Protein AF-A0AAV6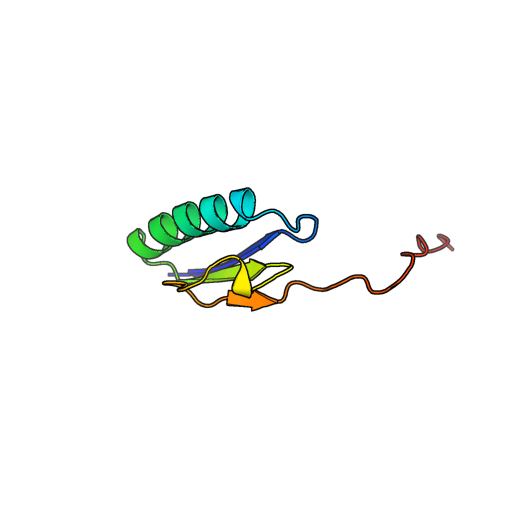AU63-F1 (afdb_monomer)

pLDDT: mean 82.56, std 12.86, range [54.19, 98.0]

Mean predicted aligned error: 7.33 Å

Solvent-accessible surface area (backbone atoms only — not comparable to full-atom values): 4168 Å² total; per-residue (Å²): 120,53,79,42,80,50,72,42,76,89,50,85,53,54,73,55,55,54,53,51,49,56,52,36,52,54,41,40,74,74,54,33,48,47,32,38,24,27,56,54,52,74,63,47,87,77,63,98,49,59,68,38,68,28,79,74,82,87,68,82,83,71,78,77,78,79,128

Structure (mmCIF, N/CA/C/O backbone):
data_AF-A0AAV6AU63-F1
#
_entry.id   AF-A0AAV6AU63-F1
#
loop_
_atom_site.group_PDB
_atom_site.id
_atom_site.type_symbol
_atom_site.label_atom_id
_atom_site.label_alt_id
_atom_site.label_comp_id
_atom_site.label_asym_id
_atom_site.label_entity_id
_atom_site.label_seq_id
_atom_site.pdbx_PDB_ins_code
_atom_site.Cartn_x
_atom_site.Cartn_y
_atom_site.Cartn_z
_atom_site.occupancy
_atom_site.B_iso_or_equiv
_atom_site.auth_seq_id
_atom_site.auth_comp_id
_atom_site.auth_asym_id
_atom_site.auth_atom_id
_atom_site.pdbx_PDB_model_num
ATOM 1 N N . MET A 1 1 ? -17.546 -1.510 8.325 1.00 90.94 1 MET A N 1
ATOM 2 C CA . MET A 1 1 ? -16.126 -1.920 8.273 1.00 90.94 1 MET A CA 1
ATOM 3 C C . MET A 1 1 ? -15.957 -2.905 7.129 1.00 90.94 1 MET A C 1
ATOM 5 O O . MET A 1 1 ? -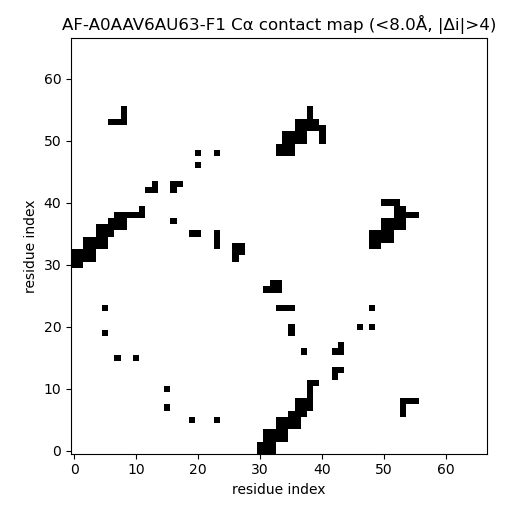16.740 -3.840 7.046 1.00 90.94 1 MET A O 1
ATOM 9 N N . ALA A 1 2 ? -15.013 -2.658 6.220 1.00 97.31 2 ALA A N 1
ATOM 10 C CA . ALA A 1 2 ? -14.788 -3.504 5.044 1.00 97.31 2 ALA A CA 1
ATOM 11 C C . ALA A 1 2 ? -13.290 -3.669 4.791 1.00 97.31 2 ALA A C 1
ATOM 13 O O . ALA A 1 2 ? -12.525 -2.740 5.064 1.00 97.31 2 ALA A O 1
ATOM 14 N N . ARG A 1 3 ? -12.899 -4.818 4.236 1.00 96.94 3 ARG A N 1
ATOM 15 C CA . ARG A 1 3 ? -11.534 -5.083 3.783 1.00 96.94 3 ARG A CA 1
ATOM 16 C C . ARG A 1 3 ? -11.429 -4.797 2.291 1.00 96.94 3 ARG A C 1
ATOM 18 O O . ARG A 1 3 ? -12.204 -5.338 1.509 1.00 96.94 3 ARG A O 1
ATOM 25 N N . ILE A 1 4 ? -10.507 -3.916 1.910 1.00 96.94 4 ILE A N 1
ATOM 26 C CA . ILE A 1 4 ? -10.451 -3.329 0.564 1.00 96.94 4 ILE A CA 1
ATOM 27 C C . ILE A 1 4 ? -9.071 -3.583 -0.038 1.00 96.94 4 ILE A C 1
ATOM 29 O O . ILE A 1 4 ? -8.065 -3.138 0.509 1.00 96.94 4 ILE A O 1
ATOM 33 N N . LEU A 1 5 ? -9.022 -4.274 -1.177 1.00 94.25 5 LEU A N 1
ATOM 34 C CA . LEU A 1 5 ? -7.791 -4.472 -1.938 1.00 94.25 5 LEU A CA 1
ATOM 35 C C . LEU A 1 5 ? -7.598 -3.323 -2.935 1.00 94.25 5 LEU A C 1
ATOM 37 O O . LEU A 1 5 ? -8.428 -3.109 -3.815 1.00 94.25 5 LEU A O 1
ATOM 41 N N . LEU A 1 6 ? -6.477 -2.617 -2.821 1.00 92.19 6 LEU A N 1
ATOM 42 C CA . LEU A 1 6 ? -6.028 -1.597 -3.761 1.00 92.19 6 LEU A CA 1
ATOM 43 C C . LEU A 1 6 ? -4.926 -2.191 -4.643 1.00 92.19 6 LEU A C 1
ATOM 45 O O . LEU A 1 6 ? -3.756 -2.219 -4.256 1.00 92.19 6 LEU A O 1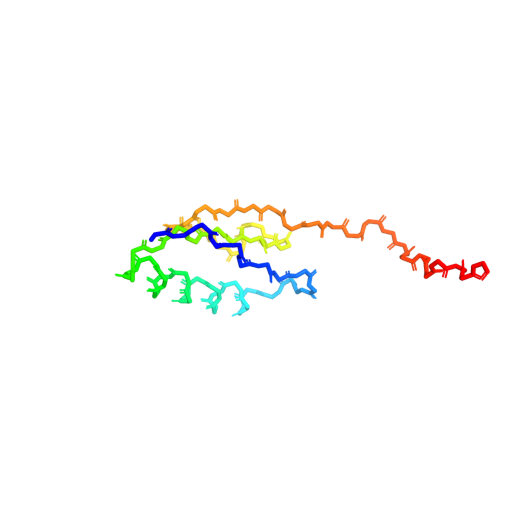
ATOM 49 N N . GLY A 1 7 ? -5.310 -2.709 -5.808 1.00 87.81 7 GLY A N 1
ATOM 50 C CA . GLY A 1 7 ? -4.389 -3.309 -6.774 1.00 87.81 7 GLY A CA 1
ATOM 51 C C . GLY A 1 7 ? -3.978 -2.342 -7.880 1.00 87.81 7 GLY A C 1
ATOM 52 O O . GLY A 1 7 ? -4.815 -1.632 -8.436 1.00 87.81 7 GLY A O 1
ATOM 53 N N . TRP A 1 8 ? -2.694 -2.351 -8.238 1.00 79.62 8 TRP A N 1
ATOM 54 C CA . TRP A 1 8 ? -2.204 -1.729 -9.468 1.00 79.62 8 TRP A CA 1
ATOM 55 C C . TRP A 1 8 ? -1.315 -2.709 -10.232 1.00 79.62 8 TRP A C 1
ATOM 57 O O . TRP A 1 8 ? -0.116 -2.822 -9.979 1.00 79.62 8 TRP A O 1
ATOM 67 N N . GLU A 1 9 ? -1.921 -3.437 -11.169 1.00 64.38 9 GLU A N 1
ATOM 68 C CA . GLU A 1 9 ? -1.265 -4.554 -11.862 1.00 64.38 9 GLU A CA 1
ATOM 69 C C . GLU A 1 9 ? -0.277 -4.114 -12.957 1.00 64.38 9 GLU A C 1
ATOM 71 O O . GLU A 1 9 ? 0.645 -4.850 -13.298 1.00 64.38 9 GLU A O 1
ATOM 76 N N . LEU A 1 10 ? -0.421 -2.896 -13.496 1.00 62.44 10 LEU A N 1
ATOM 77 C CA . LEU A 1 10 ? 0.286 -2.465 -14.713 1.00 62.44 10 LEU A CA 1
ATOM 78 C C . LEU A 1 10 ? 1.472 -1.516 -14.493 1.00 62.44 10 LEU A C 1
ATOM 80 O O . LEU A 1 10 ? 2.085 -1.078 -15.463 1.00 62.44 10 LEU A O 1
ATOM 84 N N . GLY A 1 11 ? 1.834 -1.171 -13.256 1.00 59.94 11 GLY A N 1
ATOM 85 C CA . GLY A 1 11 ? 2.905 -0.194 -13.010 1.00 59.94 11 GLY A CA 1
ATOM 86 C C . GLY A 1 11 ? 3.963 -0.656 -12.035 1.00 59.94 11 GLY A C 1
ATOM 87 O O . GLY A 1 11 ? 3.686 -1.232 -10.992 1.00 59.94 11 GLY A O 1
ATOM 88 N N . ASN A 1 12 ? 5.189 -0.315 -12.398 1.00 62.81 12 ASN A N 1
ATOM 89 C CA . ASN A 1 12 ? 6.414 -0.386 -11.607 1.00 62.81 12 ASN A CA 1
ATOM 90 C C . ASN A 1 12 ? 6.794 0.982 -10.997 1.00 62.81 12 ASN A C 1
ATOM 92 O O . ASN A 1 12 ? 7.881 1.154 -10.463 1.00 62.81 12 ASN A O 1
ATOM 96 N N . GLY A 1 13 ? 5.932 1.998 -11.118 1.00 66.75 13 GLY A N 1
ATOM 97 C CA . GLY A 1 13 ? 6.262 3.367 -10.724 1.00 66.75 13 GLY A CA 1
ATOM 98 C C . GLY A 1 13 ? 5.957 3.675 -9.256 1.00 66.75 13 GLY A C 1
ATOM 99 O O . GLY A 1 13 ? 4.801 3.608 -8.836 1.00 66.75 13 GLY A O 1
ATOM 100 N N . ILE A 1 14 ? 6.963 4.156 -8.516 1.00 71.56 14 ILE A N 1
ATOM 101 C CA . ILE A 1 14 ? 6.852 4.640 -7.120 1.00 71.56 14 ILE A CA 1
ATOM 102 C C . ILE A 1 14 ? 5.732 5.689 -6.955 1.00 71.56 14 ILE A C 1
ATOM 104 O O . ILE A 1 14 ? 5.039 5.723 -5.937 1.00 71.56 14 ILE A O 1
ATOM 108 N N . GLY A 1 15 ? 5.492 6.523 -7.975 1.00 78.62 15 GLY A N 1
ATOM 109 C CA . GLY A 1 15 ? 4.431 7.536 -7.952 1.00 78.62 15 GLY A CA 1
ATOM 110 C C . GLY A 1 15 ? 3.018 6.962 -7.780 1.00 78.62 15 GLY A C 1
ATOM 111 O O . GLY A 1 15 ? 2.180 7.583 -7.130 1.00 78.62 15 GLY A O 1
ATOM 112 N N . TYR A 1 16 ? 2.748 5.764 -8.307 1.00 82.88 16 TYR A N 1
ATOM 113 C CA . TYR A 1 16 ? 1.453 5.100 -8.124 1.00 82.88 16 TYR A CA 1
ATOM 114 C C . TYR A 1 16 ? 1.319 4.497 -6.729 1.00 82.88 16 TYR A C 1
ATOM 116 O O . TYR A 1 16 ? 0.283 4.682 -6.093 1.00 82.88 16 TYR A O 1
ATOM 124 N N . ALA A 1 17 ? 2.382 3.873 -6.213 1.00 84.75 17 ALA A N 1
ATOM 125 C CA . ALA A 1 17 ? 2.396 3.330 -4.858 1.00 84.75 17 ALA A CA 1
ATOM 126 C C . ALA A 1 17 ? 2.095 4.414 -3.804 1.00 84.75 17 ALA A C 1
ATOM 128 O O . ALA A 1 17 ? 1.265 4.203 -2.923 1.00 84.75 17 ALA A O 1
ATOM 129 N N . ARG A 1 18 ? 2.677 5.617 -3.946 1.00 87.50 18 ARG A N 1
ATOM 130 C CA . ARG A 1 18 ? 2.393 6.759 -3.053 1.00 87.50 18 ARG A CA 1
ATOM 131 C C . ARG A 1 18 ? 0.936 7.225 -3.113 1.00 87.50 18 ARG A C 1
ATOM 133 O O . ARG A 1 18 ? 0.361 7.548 -2.077 1.00 87.50 18 ARG A O 1
ATOM 140 N N . ARG A 1 19 ? 0.327 7.252 -4.304 1.00 88.62 19 ARG A N 1
ATOM 141 C CA . ARG A 1 19 ? -1.094 7.611 -4.462 1.00 88.62 19 ARG A CA 1
ATOM 142 C C . ARG A 1 19 ? -2.013 6.590 -3.798 1.00 88.62 19 ARG A C 1
ATOM 144 O O . ARG A 1 19 ? -2.939 6.982 -3.097 1.00 88.62 19 ARG A O 1
ATOM 151 N N . LEU A 1 20 ? -1.729 5.298 -3.964 1.00 90.25 20 LEU A N 1
ATOM 152 C CA . LEU A 1 20 ? -2.491 4.249 -3.287 1.00 90.25 20 LEU A CA 1
ATOM 153 C C . LEU A 1 20 ? -2.329 4.313 -1.766 1.00 90.25 20 LEU A C 1
ATOM 155 O O . LEU A 1 20 ? -3.311 4.126 -1.057 1.00 90.25 20 LEU A O 1
ATOM 159 N N . ALA A 1 21 ? -1.134 4.635 -1.260 1.00 90.44 21 ALA A N 1
ATOM 160 C CA . ALA A 1 21 ? -0.912 4.820 0.173 1.00 90.44 21 ALA A CA 1
ATOM 161 C C . ALA A 1 21 ? -1.758 5.974 0.746 1.00 90.44 21 ALA A C 1
ATOM 163 O O . ALA A 1 21 ? -2.356 5.823 1.807 1.00 90.44 21 ALA A O 1
ATOM 164 N N . ALA A 1 22 ? -1.879 7.094 0.024 1.00 92.62 22 ALA A N 1
ATOM 165 C CA . ALA A 1 22 ? -2.738 8.206 0.438 1.00 92.62 22 ALA A CA 1
ATOM 166 C C . ALA A 1 22 ? -4.228 7.813 0.482 1.00 92.62 22 ALA A C 1
ATOM 168 O O . ALA A 1 22 ? -4.936 8.159 1.427 1.00 92.62 22 ALA A O 1
ATOM 169 N N . ILE A 1 23 ? -4.699 7.043 -0.505 1.00 94.44 23 ILE A N 1
ATOM 170 C CA . ILE A 1 23 ? -6.074 6.515 -0.524 1.00 94.44 23 ILE A CA 1
ATOM 171 C C . ILE A 1 23 ? -6.292 5.537 0.637 1.00 94.44 23 ILE A C 1
ATOM 173 O O . ILE A 1 23 ? -7.294 5.633 1.344 1.00 94.44 23 ILE A O 1
ATOM 177 N N . ALA A 1 24 ? -5.345 4.623 0.867 1.00 94.88 24 ALA A N 1
ATOM 178 C CA . ALA A 1 24 ? -5.388 3.677 1.976 1.00 94.88 24 ALA A CA 1
ATOM 179 C C . ALA A 1 24 ? -5.472 4.401 3.329 1.00 94.88 24 ALA A C 1
ATOM 181 O O . ALA A 1 24 ? -6.298 4.033 4.162 1.00 94.88 24 ALA A O 1
ATOM 182 N N . ALA A 1 25 ? -4.715 5.485 3.520 1.00 94.62 25 ALA A N 1
ATOM 183 C CA . ALA A 1 25 ? -4.794 6.293 4.733 1.00 94.62 25 ALA A CA 1
ATOM 184 C C . ALA A 1 25 ? -6.204 6.876 4.948 1.00 94.62 25 ALA A C 1
ATOM 186 O O . ALA A 1 25 ? -6.751 6.768 6.047 1.00 94.62 25 ALA A O 1
ATOM 187 N N . GLY A 1 26 ? -6.833 7.414 3.896 1.00 96.56 26 GLY A N 1
ATOM 188 C CA . GLY A 1 26 ? -8.214 7.907 3.958 1.00 96.56 26 GLY A CA 1
ATOM 189 C C . GLY A 1 26 ? -9.232 6.808 4.284 1.00 96.56 26 GLY A C 1
ATOM 190 O O . GLY A 1 26 ? -10.085 6.983 5.153 1.00 96.56 26 GLY A O 1
ATOM 191 N N . LEU A 1 27 ? -9.105 5.636 3.655 1.00 96.88 27 LEU A N 1
ATOM 192 C CA . LEU A 1 27 ? -9.958 4.476 3.939 1.00 96.88 27 LEU A CA 1
ATOM 193 C C . LEU A 1 27 ? -9.786 3.981 5.378 1.00 96.88 27 LEU A C 1
ATOM 195 O O . LEU A 1 27 ? -10.768 3.653 6.045 1.00 96.88 27 LEU A O 1
ATOM 199 N N . ARG A 1 28 ? -8.549 3.960 5.882 1.00 96.25 28 ARG A N 1
ATOM 200 C CA . ARG A 1 28 ? -8.258 3.588 7.267 1.00 96.25 28 ARG A CA 1
ATOM 201 C C . ARG A 1 28 ? -8.889 4.571 8.248 1.00 96.25 28 ARG A C 1
ATOM 203 O O . ARG A 1 28 ? -9.489 4.122 9.223 1.00 96.25 28 ARG A O 1
ATOM 210 N N . ALA A 1 29 ? -8.793 5.873 7.973 1.00 97.19 29 ALA A N 1
ATOM 211 C CA . ALA A 1 29 ? -9.418 6.923 8.776 1.00 97.19 29 ALA A CA 1
ATOM 212 C C . ALA A 1 29 ? -10.954 6.802 8.806 1.00 97.19 29 ALA A C 1
ATOM 214 O O . ALA A 1 29 ? -11.569 7.076 9.830 1.00 97.19 29 ALA A O 1
ATOM 215 N N . ALA A 1 30 ? -11.563 6.307 7.726 1.00 97.75 30 ALA A N 1
ATOM 216 C CA . ALA A 1 30 ? -12.993 5.999 7.652 1.00 97.75 30 ALA A CA 1
ATOM 217 C C . ALA A 1 30 ? -13.393 4.646 8.290 1.00 97.75 30 ALA A C 1
ATOM 219 O O . ALA A 1 30 ? -14.559 4.258 8.239 1.00 97.75 30 ALA A O 1
ATOM 220 N N . GLY A 1 31 ? -12.455 3.908 8.898 1.00 97.81 31 GLY A N 1
ATOM 221 C CA . GLY A 1 31 ? -12.739 2.641 9.586 1.00 97.81 31 GLY A CA 1
ATOM 222 C C . GLY A 1 31 ? -12.714 1.394 8.691 1.00 97.81 31 GLY A C 1
ATOM 223 O O . GLY A 1 31 ? -13.305 0.369 9.043 1.00 97.81 31 GLY A O 1
ATOM 224 N N . HIS A 1 32 ? -12.048 1.456 7.535 1.00 98.00 32 HIS A N 1
ATOM 225 C CA . HIS A 1 32 ? -11.810 0.300 6.662 1.00 98.00 32 HIS A CA 1
ATOM 226 C C . HIS A 1 32 ? -10.426 -0.331 6.881 1.00 98.00 32 HIS A C 1
ATOM 228 O O . HIS A 1 32 ? -9.537 0.252 7.506 1.00 98.00 32 HIS A O 1
ATOM 234 N N . GLU A 1 33 ? -10.242 -1.529 6.323 1.00 97.12 33 GLU A N 1
ATOM 235 C CA . GLU A 1 33 ? -8.987 -2.285 6.312 1.00 97.12 33 GLU A CA 1
ATOM 236 C C . GLU A 1 33 ? -8.411 -2.353 4.886 1.00 97.12 33 GLU A C 1
ATOM 238 O O . GLU A 1 33 ? -8.703 -3.289 4.134 1.00 97.12 33 GLU A O 1
ATOM 243 N N . PRO A 1 34 ? -7.628 -1.351 4.460 1.00 96.00 34 PRO A N 1
ATOM 244 C CA . PRO A 1 34 ? -6.998 -1.358 3.148 1.00 96.00 34 PRO A CA 1
ATOM 245 C C . PRO A 1 34 ? -5.803 -2.323 3.098 1.00 96.00 34 PRO A C 1
ATOM 247 O O . PRO A 1 34 ? -5.006 -2.404 4.032 1.00 96.00 34 PRO A O 1
ATOM 250 N N . VAL A 1 35 ? -5.646 -3.010 1.968 1.00 94.81 35 VAL A N 1
ATOM 251 C CA . VAL A 1 35 ? -4.483 -3.835 1.613 1.00 94.81 35 VAL A CA 1
ATOM 252 C C . VAL A 1 35 ? -3.984 -3.371 0.251 1.00 94.81 35 VAL A C 1
ATOM 254 O O . VAL A 1 35 ? -4.781 -3.233 -0.674 1.00 94.81 35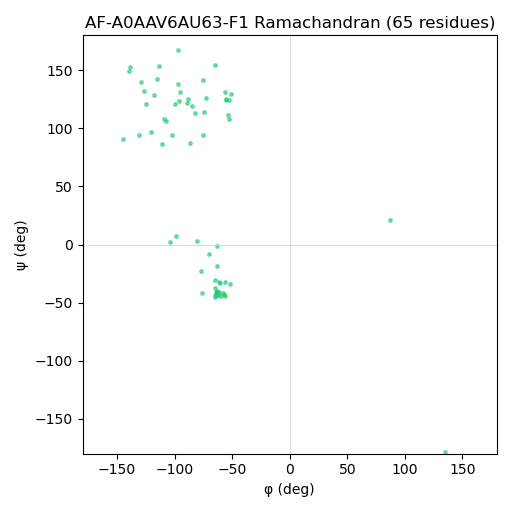 VAL A O 1
ATOM 257 N N . LEU A 1 36 ? -2.682 -3.136 0.100 1.00 92.50 36 LEU A N 1
ATOM 258 C CA . LEU A 1 36 ? -2.098 -2.755 -1.186 1.00 92.50 36 LEU A CA 1
ATOM 259 C C . LEU A 1 36 ? -1.548 -3.985 -1.908 1.00 92.50 36 LEU A C 1
ATOM 261 O O . LEU A 1 36 ? -0.783 -4.745 -1.327 1.00 92.50 36 LEU A O 1
ATOM 265 N N . ALA A 1 37 ? -1.887 -4.151 -3.182 1.00 90.94 37 ALA A N 1
ATOM 266 C CA . ALA A 1 37 ? -1.251 -5.112 -4.080 1.00 90.94 37 ALA A CA 1
ATOM 267 C C . ALA A 1 37 ? -0.376 -4.348 -5.082 1.00 90.94 37 ALA A C 1
ATOM 269 O O . ALA A 1 37 ? -0.885 -3.686 -5.990 1.00 90.94 37 ALA A O 1
ATOM 270 N N . LEU A 1 38 ? 0.945 -4.419 -4.899 1.00 87.88 38 LEU A N 1
ATOM 271 C CA . LEU A 1 38 ? 1.936 -3.685 -5.690 1.00 87.88 38 LEU A CA 1
ATOM 272 C C . LEU A 1 38 ? 2.818 -4.641 -6.489 1.00 87.88 38 LEU A C 1
ATOM 274 O O . LEU A 1 38 ? 3.233 -5.675 -5.973 1.00 87.88 38 LEU A O 1
ATOM 278 N N . ARG A 1 39 ? 3.190 -4.263 -7.716 1.00 84.69 39 ARG A N 1
ATOM 279 C CA . ARG A 1 39 ? 4.176 -5.015 -8.508 1.00 84.69 39 ARG A CA 1
ATOM 280 C C . ARG A 1 39 ? 5.506 -5.184 -7.763 1.00 84.69 39 ARG A C 1
ATOM 282 O O . ARG A 1 39 ? 6.069 -6.272 -7.742 1.00 84.69 39 ARG A O 1
ATOM 289 N N . GLU A 1 40 ? 5.981 -4.105 -7.142 1.00 85.38 40 GLU A N 1
ATOM 290 C CA . GLU A 1 40 ? 7.198 -4.071 -6.327 1.00 85.38 40 GLU A CA 1
ATOM 291 C C . GLU A 1 40 ? 6.841 -3.630 -4.898 1.00 85.38 40 GLU A C 1
ATOM 293 O O . GLU A 1 40 ? 6.733 -2.431 -4.638 1.00 85.38 40 GLU A O 1
ATOM 298 N N . PRO A 1 41 ? 6.657 -4.564 -3.944 1.00 84.06 41 PRO A N 1
ATOM 299 C CA . PRO A 1 41 ? 6.281 -4.230 -2.566 1.00 84.06 41 PRO A CA 1
ATOM 300 C C . PRO A 1 41 ? 7.242 -3.255 -1.875 1.00 84.06 41 PRO A C 1
ATOM 302 O O . PRO A 1 41 ? 6.814 -2.407 -1.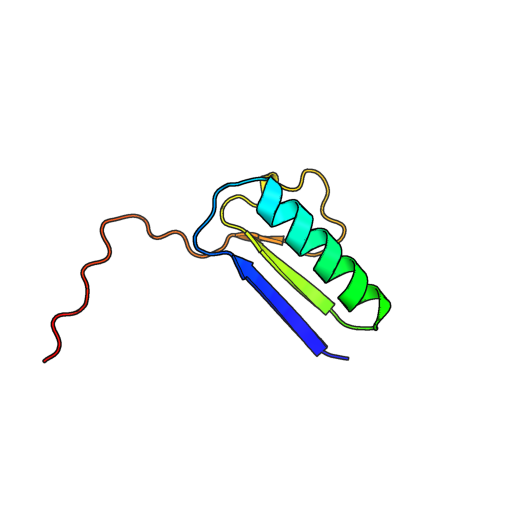098 1.00 84.06 41 PRO A O 1
ATOM 305 N N . LYS A 1 42 ? 8.534 -3.323 -2.222 1.00 83.75 42 LYS A N 1
ATOM 306 C CA . LYS A 1 42 ? 9.589 -2.442 -1.696 1.00 83.75 42 LYS A CA 1
ATOM 307 C C . LYS A 1 42 ? 9.492 -0.991 -2.184 1.00 83.75 42 LYS A C 1
ATOM 309 O O . LYS A 1 42 ? 10.226 -0.144 -1.689 1.00 83.75 42 LYS A O 1
ATOM 314 N N . ALA A 1 4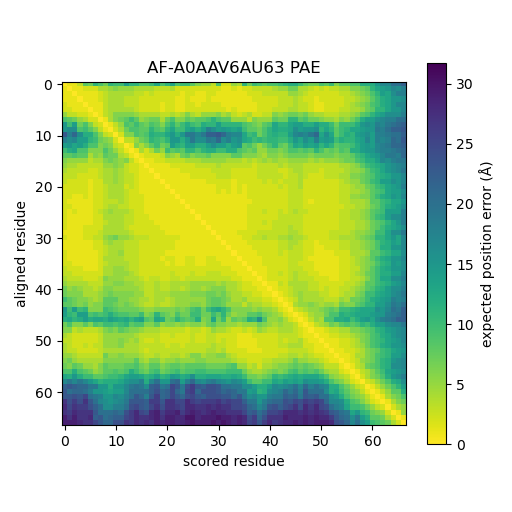3 ? 8.601 -0.685 -3.133 1.00 78.81 43 ALA A N 1
ATOM 315 C CA . ALA A 1 43 ? 8.357 0.688 -3.576 1.00 78.81 43 ALA A CA 1
ATOM 316 C C . ALA A 1 43 ? 7.801 1.584 -2.450 1.00 78.81 43 ALA A C 1
ATOM 318 O O . ALA A 1 43 ? 7.879 2.809 -2.545 1.00 78.81 43 ALA A O 1
ATOM 319 N N . LEU A 1 44 ? 7.259 0.981 -1.385 1.00 80.62 44 LEU A N 1
ATOM 320 C CA . LEU A 1 44 ? 6.976 1.634 -0.111 1.00 80.62 44 LEU A CA 1
ATOM 321 C C . LEU A 1 44 ? 7.969 1.098 0.924 1.00 80.62 44 LEU A C 1
ATOM 323 O O . LEU A 1 44 ? 7.876 -0.057 1.327 1.00 80.62 44 LEU A O 1
ATOM 327 N N . ALA A 1 45 ? 8.935 1.928 1.323 1.00 68.56 45 ALA A N 1
ATOM 328 C CA . ALA A 1 45 ? 10.007 1.522 2.236 1.00 68.56 45 ALA A CA 1
ATOM 329 C C . ALA A 1 45 ? 9.501 1.158 3.646 1.00 68.56 45 ALA A C 1
ATOM 331 O O . ALA A 1 45 ? 10.082 0.292 4.290 1.00 68.56 45 ALA A O 1
ATOM 332 N N . ASP A 1 46 ? 8.413 1.792 4.092 1.00 71.31 46 ASP A N 1
ATOM 333 C CA . ASP A 1 46 ? 7.753 1.526 5.372 1.00 71.31 46 ASP A CA 1
ATOM 334 C C . ASP A 1 46 ? 6.232 1.701 5.211 1.00 71.31 46 ASP A C 1
ATOM 336 O O . ASP A 1 46 ? 5.715 2.825 5.249 1.00 71.31 46 ASP A O 1
ATOM 340 N N . PRO A 1 47 ? 5.495 0.630 4.880 1.00 72.19 47 PRO A N 1
ATOM 341 C CA . PRO A 1 47 ? 4.078 0.758 4.620 1.00 72.19 47 PRO A CA 1
ATOM 342 C C . PRO A 1 47 ? 3.268 0.690 5.922 1.00 72.19 47 PRO A C 1
ATOM 344 O O . PRO A 1 47 ? 3.185 -0.344 6.576 1.00 72.19 47 PRO A O 1
ATOM 347 N N . ALA A 1 48 ? 2.538 1.768 6.220 1.00 84.06 48 ALA A N 1
ATOM 348 C CA . ALA A 1 48 ? 1.553 1.834 7.312 1.00 84.06 48 ALA A CA 1
ATOM 349 C C . ALA A 1 48 ? 0.356 0.862 7.152 1.00 84.06 48 ALA A C 1
ATOM 351 O O . ALA A 1 48 ? -0.549 0.821 7.990 1.00 84.06 48 ALA A O 1
ATOM 352 N N . HIS A 1 49 ? 0.318 0.104 6.055 1.00 87.25 49 HIS A N 1
ATOM 353 C CA . HIS A 1 49 ? -0.746 -0.818 5.678 1.00 87.25 49 HIS A CA 1
ATOM 354 C C . HIS A 1 49 ? -0.139 -2.105 5.105 1.00 87.25 49 HIS A C 1
ATOM 356 O O . HIS A 1 49 ? 0.940 -2.048 4.516 1.00 87.25 49 HIS A O 1
ATOM 362 N N . PRO A 1 50 ? -0.823 -3.258 5.195 1.00 91.50 50 PRO A N 1
ATOM 363 C CA . PRO A 1 50 ? -0.341 -4.488 4.580 1.00 91.50 50 PRO A CA 1
ATOM 364 C C . PRO A 1 50 ? -0.100 -4.320 3.074 1.00 91.50 50 PRO A C 1
ATOM 366 O O . PRO A 1 50 ? -0.978 -3.846 2.346 1.00 91.50 50 PRO A O 1
ATOM 369 N N . VAL A 1 51 ? 1.075 -4.749 2.611 1.00 90.69 51 VAL A N 1
ATOM 370 C CA . VAL A 1 51 ? 1.453 -4.760 1.193 1.00 90.69 51 VAL A CA 1
ATOM 371 C C . VAL A 1 51 ? 1.699 -6.194 0.752 1.00 90.69 51 VAL A C 1
ATOM 373 O O . VAL A 1 51 ? 2.463 -6.930 1.371 1.00 90.69 51 VAL A O 1
ATOM 376 N N . LEU A 1 52 ? 1.057 -6.575 -0.343 1.00 90.75 52 LEU A N 1
ATOM 377 C CA . LEU A 1 52 ? 1.223 -7.842 -1.035 1.00 90.75 52 LEU A CA 1
ATOM 378 C C . LEU A 1 52 ? 1.845 -7.583 -2.407 1.00 90.75 52 LEU A C 1
ATOM 380 O O . LEU A 1 52 ? 1.665 -6.516 -3.001 1.00 90.75 52 LEU A O 1
ATOM 384 N N . GLN A 1 53 ? 2.551 -8.579 -2.934 1.00 88.75 53 GLN A N 1
ATOM 385 C CA . GLN A 1 53 ? 2.969 -8.547 -4.327 1.00 88.75 53 GLN A CA 1
ATOM 386 C C . GLN A 1 53 ? 1.747 -8.785 -5.224 1.00 88.75 53 GLN A C 1
ATOM 388 O O . GLN A 1 53 ? 1.039 -9.778 -5.060 1.00 88.75 53 GLN A O 1
ATOM 393 N N . ALA A 1 54 ? 1.507 -7.887 -6.177 1.00 87.69 54 ALA A N 1
ATOM 394 C CA . ALA A 1 54 ? 0.535 -8.112 -7.238 1.00 87.69 54 ALA A CA 1
ATOM 395 C C . ALA A 1 54 ? 0.988 -9.285 -8.135 1.00 87.69 54 ALA A C 1
ATOM 397 O O . ALA A 1 54 ? 2.196 -9.556 -8.231 1.00 87.69 54 ALA A O 1
ATOM 398 N N . PRO A 1 55 ? 0.054 -9.975 -8.813 1.00 81.81 55 PRO A N 1
ATOM 399 C CA . PRO A 1 55 ? 0.398 -10.969 -9.820 1.00 81.81 55 PRO A CA 1
ATOM 400 C C . PRO A 1 55 ? 1.395 -10.411 -10.845 1.00 81.81 55 PRO A C 1
ATOM 402 O O . PRO A 1 55 ? 1.204 -9.334 -11.409 1.00 81.81 55 PRO A O 1
ATOM 405 N N . LEU A 1 56 ? 2.479 -11.151 -11.083 1.00 79.06 56 LEU A N 1
ATOM 406 C CA . LEU A 1 56 ? 3.446 -10.840 -12.132 1.00 79.06 56 LEU A CA 1
ATOM 407 C C . LEU A 1 56 ? 3.146 -11.724 -13.334 1.00 79.06 56 LEU A C 1
ATOM 409 O O . LEU A 1 56 ? 3.213 -12.949 -13.241 1.00 79.06 56 LEU A O 1
ATOM 413 N N . VAL A 1 57 ? 2.868 -11.114 -14.483 1.00 72.56 57 VAL A N 1
ATOM 414 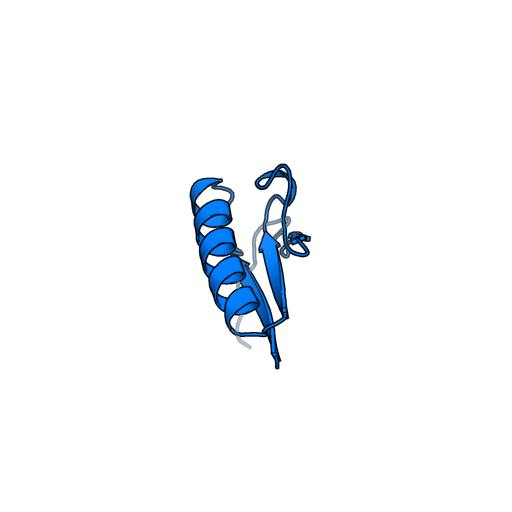C CA . VAL A 1 57 ? 2.833 -11.856 -15.744 1.00 72.56 57 VAL A CA 1
ATOM 415 C C . VAL A 1 57 ? 4.276 -12.131 -16.162 1.00 72.56 57 VAL A C 1
ATOM 417 O O . VAL A 1 57 ? 4.939 -11.297 -16.778 1.00 72.56 57 VAL A O 1
ATOM 420 N N . VAL A 1 58 ? 4.785 -13.303 -15.788 1.00 67.81 58 VAL A N 1
ATOM 421 C CA . VAL A 1 58 ? 6.106 -13.785 -16.204 1.00 67.81 58 VAL A CA 1
ATOM 422 C C . VAL A 1 58 ? 5.947 -14.496 -17.550 1.00 67.81 58 VAL A C 1
ATOM 424 O O . VAL A 1 58 ? 5.695 -15.695 -17.611 1.00 67.81 58 VAL A O 1
ATOM 427 N N . GLY A 1 59 ? 6.020 -13.736 -18.646 1.00 70.00 59 GLY A N 1
ATOM 428 C CA . GLY A 1 59 ? 5.912 -14.258 -20.014 1.00 70.00 59 GLY A CA 1
ATOM 429 C C . GLY A 1 59 ? 5.003 -13.425 -20.918 1.00 70.00 59 GLY A C 1
ATOM 430 O O . GLY A 1 59 ? 4.468 -12.392 -20.523 1.00 70.00 59 GLY A O 1
ATOM 431 N N . ARG A 1 60 ? 4.825 -13.862 -22.169 1.00 65.19 60 ARG A N 1
ATOM 432 C CA . ARG A 1 60 ? 3.879 -13.229 -23.097 1.00 65.19 60 ARG A CA 1
ATOM 433 C C . ARG A 1 60 ? 2.482 -13.783 -22.797 1.00 65.19 60 ARG A C 1
ATOM 435 O O . ARG A 1 60 ? 2.247 -14.968 -23.021 1.00 65.19 60 ARG A O 1
ATOM 442 N N . LEU A 1 61 ? 1.574 -12.937 -22.302 1.00 61.53 61 LEU A N 1
ATOM 443 C CA . LEU A 1 61 ? 0.139 -13.238 -22.241 1.00 61.53 61 LEU A CA 1
ATOM 444 C C . LEU A 1 61 ? -0.289 -13.648 -23.655 1.00 61.53 61 LEU A C 1
ATOM 446 O O . LEU A 1 61 ? -0.296 -12.815 -24.559 1.00 61.53 61 LEU A O 1
ATOM 450 N N . ARG A 1 62 ? -0.5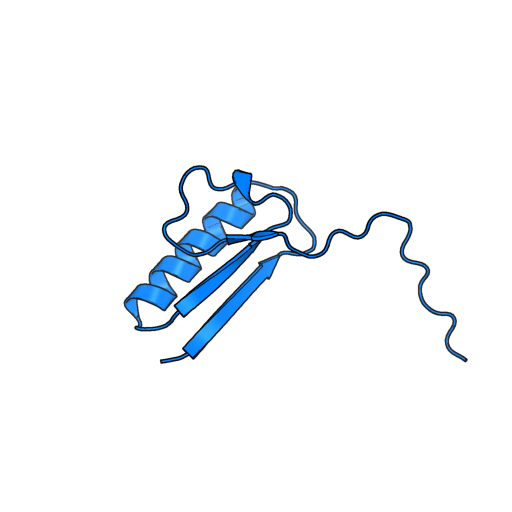64 -14.937 -23.880 1.00 61.16 62 ARG A N 1
ATOM 451 C CA . ARG A 1 62 ? -1.266 -15.362 -25.091 1.00 61.16 62 ARG A CA 1
ATOM 452 C C . ARG A 1 62 ? -2.719 -14.961 -24.865 1.00 61.16 62 ARG A C 1
ATOM 454 O O . ARG A 1 62 ? -3.322 -15.503 -23.938 1.00 61.16 62 ARG A O 1
ATOM 461 N N . PRO A 1 63 ? -3.287 -14.015 -25.632 1.00 62.81 63 PRO A N 1
ATOM 462 C CA . PRO A 1 63 ? -4.727 -13.831 -25.615 1.00 62.81 63 PRO A CA 1
ATOM 463 C C . PRO A 1 63 ? -5.328 -15.189 -25.963 1.00 62.81 63 PRO A C 1
ATOM 465 O O . PRO A 1 63 ? -4.924 -15.793 -26.960 1.00 62.81 63 PRO A O 1
ATOM 468 N N . GLY A 1 64 ? -6.204 -15.711 -25.106 1.00 64.75 64 GLY A N 1
ATOM 469 C CA . GLY A 1 64 ? -6.881 -16.967 -25.392 1.00 64.75 64 GLY A CA 1
ATOM 470 C C . GLY A 1 64 ? -7.537 -16.867 -26.764 1.00 64.75 64 GLY A C 1
ATOM 471 O O . GLY A 1 64 ? -8.303 -15.936 -27.023 1.00 64.75 64 GLY A O 1
ATOM 472 N N . THR A 1 65 ? -7.205 -17.799 -27.655 1.00 58.78 65 THR A N 1
ATOM 473 C CA . THR A 1 65 ? -8.025 -18.094 -28.825 1.00 58.78 65 THR A CA 1
ATOM 474 C C . THR A 1 65 ? -9.424 -18.379 -28.303 1.00 58.78 65 THR A C 1
ATOM 476 O O . THR A 1 65 ? -9.622 -19.355 -27.578 1.00 58.78 65 THR A O 1
ATOM 479 N N . ARG A 1 66 ? -10.369 -17.482 -28.600 1.00 58.50 66 ARG A N 1
ATOM 480 C CA . ARG A 1 66 ? -11.791 -17.779 -28.435 1.00 58.50 66 ARG A CA 1
ATOM 481 C C . ARG A 1 66 ? -12.069 -19.048 -29.245 1.00 58.50 66 ARG A C 1
ATOM 483 O O . ARG A 1 66 ? -11.662 -19.106 -30.406 1.00 58.50 66 ARG A O 1
ATOM 490 N N . GLY A 1 67 ? -12.637 -20.053 -28.579 1.00 54.19 67 GLY A N 1
ATOM 491 C CA . GLY A 1 67 ? -13.228 -21.212 -29.246 1.00 54.19 67 GLY A CA 1
ATOM 492 C C . GLY A 1 67 ? -14.440 -20.821 -30.075 1.00 54.19 67 GLY A C 1
ATOM 493 O O . GLY A 1 67 ? -14.924 -19.674 -29.909 1.00 54.19 67 GLY A O 1
#

Secondary structure (DSSP, 8-state):
--EEEEEETT---HHHHHHHHHHHHHHHHTT-EEEEEESSGGGSSS-SS-EEEPPP--S--------

Nearest PDB structures (foldseek):
  3ab2-a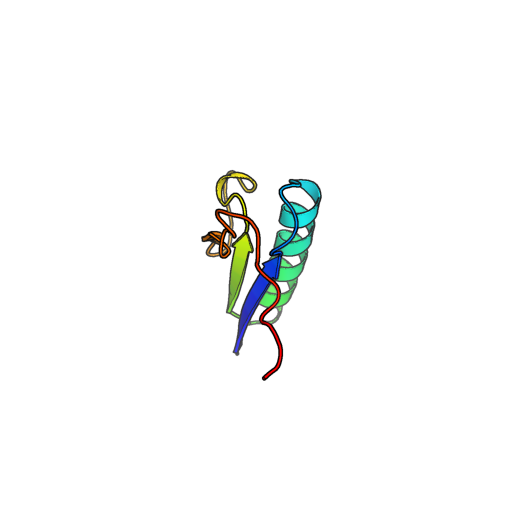ssembly3_I  TM=5.356E-01  e=2.542E-01  Corynebacterium glutamicum
  4hao-assembly2_B  TM=5.362E-01  e=1.255E+00  Yersinia pestis CO92
  6kvl-assembly1_A  TM=5.388E-01  e=2.887E+00  Stevia rebaudiana
  3afo-assembly1_A-2  TM=3.603E-01  e=1.171E+00  Saccharomyces cerevisiae
  4m60-assembly1_A  TM=4.475E-01  e=4.694E+00  Streptomyces antibioticus

Radius of gyration: 14.23 Å; Cα contacts (8 Å, |Δi|>4): 91; chains: 1; bounding box: 26×29×39 Å

Foldseek 3Di:
DEEEEAEDQPDPDLVVVVVVLVVCVVCVVVVYQYEYADCDQCSPVDRPHHYHHHDDPPDDPDPDDDD

Sequence (67 aa):
MARILLGWELGNGIGYARRLAAIAAGLRAAGHEPVLALREPKALADPAHPVLQAPLVVGRLRPGTRG